Protein AF-A0A2M8EID4-F1 (afdb_monomer_lite)

Sequence (66 aa):
MGETDVEEGTLVLIVNVSANTVNFADTAGVSELVGDFAAGQWDSLTLIYAVYGEDSSWVEVSRSNN

Organism: NCBI:txid1975078

pLDDT: mean 90.29, std 9.23, range [53.69, 97.06]

Foldseek 3Di:
DPCPPDDFFDKDKDFAQDQAWDKDADDPLAEAEPGIDTAGHGKMWMWGWHDDPPTIYTYTDDIDDD

Secondary structure (DSSP, 8-state):
---TTPPTT-EEEEE--SSS-EEE--BTTTEE-SS-EEE-TT-EEEEEEEEETTEEEEEEEEE---

Radius of gyration: 12.24 Å; chains: 1; bounding box: 24×20×34 Å

Structure (mmCIF, N/CA/C/O backbone):
data_AF-A0A2M8EID4-F1
#
_entry.id   AF-A0A2M8EID4-F1
#
loop_
_atom_site.group_PDB
_atom_site.id
_atom_site.type_symbol
_atom_site.label_atom_id
_atom_site.label_alt_id
_atom_site.label_comp_id
_atom_site.label_asym_id
_atom_site.label_entity_id
_atom_site.label_seq_id
_atom_site.pdbx_PDB_ins_code
_atom_site.Cartn_x
_atom_site.Cartn_y
_atom_site.Cartn_z
_atom_site.occupancy
_atom_site.B_iso_or_equiv
_atom_site.auth_seq_id
_atom_site.auth_comp_id
_atom_site.auth_asym_id
_atom_site.auth_atom_id
_atom_site.pdbx_PDB_model_num
ATOM 1 N N . MET A 1 1 ? 1.727 -9.975 -1.946 1.00 57.59 1 MET A N 1
ATOM 2 C CA . MET A 1 1 ? 0.464 -9.612 -2.626 1.00 57.59 1 MET A CA 1
ATOM 3 C C . MET A 1 1 ? 0.591 -10.133 -4.047 1.00 57.59 1 MET A C 1
ATOM 5 O O . MET A 1 1 ? 1.678 -10.022 -4.584 1.00 57.59 1 MET A O 1
ATOM 9 N N . GLY A 1 2 ? -0.402 -10.830 -4.602 1.00 53.69 2 GLY A N 1
ATOM 10 C CA . GLY A 1 2 ? -0.280 -11.348 -5.971 1.00 53.69 2 GLY A CA 1
ATOM 11 C C . GLY A 1 2 ? -0.403 -10.191 -6.959 1.00 53.69 2 GLY A C 1
ATOM 12 O O . GLY A 1 2 ? -1.462 -9.583 -7.016 1.00 53.69 2 GLY A O 1
ATOM 13 N N . GLU A 1 3 ? 0.673 -9.864 -7.666 1.00 64.44 3 GLU A N 1
ATOM 14 C CA . GLU A 1 3 ? 0.782 -8.695 -8.562 1.00 64.44 3 GLU A CA 1
ATOM 15 C C . GLU A 1 3 ? 0.281 -8.968 -9.984 1.00 64.44 3 GLU A C 1
ATOM 17 O O . GLU A 1 3 ? 0.435 -8.140 -10.876 1.00 64.44 3 GLU A O 1
ATOM 22 N N . THR A 1 4 ? -0.298 -10.143 -10.229 1.00 69.12 4 THR A N 1
ATOM 23 C CA . THR A 1 4 ? -0.736 -10.514 -11.572 1.00 69.12 4 THR A CA 1
ATOM 24 C C . THR A 1 4 ? -1.832 -9.551 -12.032 1.00 69.12 4 THR A C 1
ATOM 26 O O . THR A 1 4 ? -2.855 -9.417 -11.364 1.00 69.12 4 THR A O 1
ATOM 29 N N . ASP A 1 5 ? -1.582 -8.886 -13.161 1.00 76.56 5 ASP A N 1
ATOM 30 C CA . ASP A 1 5 ? -2.472 -7.933 -13.840 1.00 76.56 5 ASP A CA 1
ATOM 31 C C . ASP A 1 5 ? -2.688 -6.572 -13.144 1.00 76.56 5 ASP A C 1
ATOM 33 O O . ASP A 1 5 ? -3.665 -5.880 -13.435 1.00 76.56 5 ASP A O 1
ATOM 37 N N . VAL A 1 6 ? -1.790 -6.143 -12.250 1.00 87.50 6 VAL A N 1
ATOM 38 C CA . VAL A 1 6 ? -1.832 -4.769 -11.715 1.00 87.50 6 VAL A CA 1
ATOM 39 C C . VAL A 1 6 ? -1.205 -3.797 -12.721 1.00 87.50 6 VAL A C 1
ATOM 41 O O . VAL A 1 6 ? -0.086 -4.000 -13.182 1.00 87.50 6 VAL A O 1
ATOM 44 N N . GLU A 1 7 ? -1.922 -2.726 -13.067 1.00 90.00 7 GLU A N 1
ATOM 45 C CA . GLU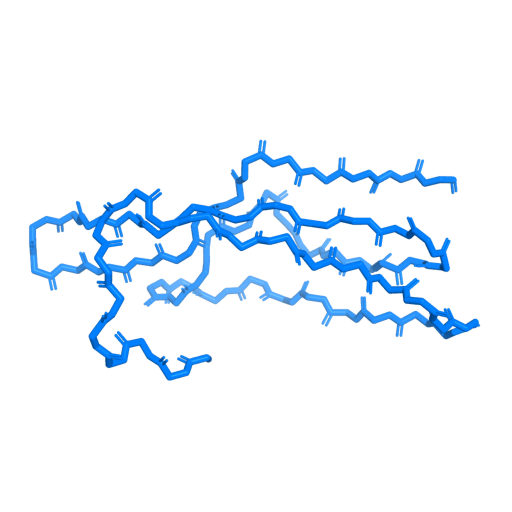 A 1 7 ? -1.422 -1.679 -13.967 1.00 90.00 7 GLU A CA 1
ATOM 46 C C . GLU A 1 7 ? -0.618 -0.615 -13.201 1.00 90.00 7 GLU A C 1
ATOM 48 O O . GLU A 1 7 ? -0.947 -0.268 -12.060 1.00 90.00 7 GLU A O 1
ATOM 53 N N . GLU A 1 8 ? 0.424 -0.067 -13.835 1.00 92.94 8 GLU A N 1
ATOM 54 C CA . GLU A 1 8 ? 1.222 1.036 -13.286 1.00 92.94 8 GLU A CA 1
ATOM 55 C C . GLU A 1 8 ? 0.331 2.221 -12.877 1.00 92.94 8 GLU A C 1
ATOM 57 O O . GLU A 1 8 ? -0.576 2.633 -13.600 1.00 92.94 8 GLU A O 1
ATOM 62 N N . GLY A 1 9 ? 0.591 2.779 -11.695 1.00 93.81 9 GLY A N 1
ATOM 63 C CA . GLY A 1 9 ? -0.177 3.882 -11.125 1.00 93.81 9 GLY A CA 1
ATOM 64 C C . GLY A 1 9 ? -1.417 3.452 -10.338 1.00 93.81 9 GLY A C 1
ATOM 65 O O . GLY A 1 9 ? -2.099 4.312 -9.775 1.00 93.81 9 GLY A O 1
ATOM 66 N N . THR A 1 10 ? -1.707 2.149 -10.247 1.00 94.81 10 THR A N 1
ATOM 67 C CA . THR A 1 10 ? -2.796 1.640 -9.401 1.00 94.81 10 THR A CA 1
ATOM 68 C C . THR A 1 10 ? -2.580 2.049 -7.948 1.00 94.81 10 THR A C 1
ATOM 70 O O . THR A 1 10 ? -1.500 1.859 -7.391 1.00 94.81 10 THR A O 1
ATOM 73 N N . LEU A 1 11 ? -3.632 2.578 -7.319 1.00 95.75 11 LEU A N 1
ATOM 74 C CA . LEU A 1 11 ? -3.629 2.948 -5.908 1.00 95.75 11 LEU A CA 1
ATOM 75 C C . LEU A 1 11 ? -4.352 1.902 -5.068 1.00 95.75 11 LEU A C 1
ATOM 77 O O . LEU A 1 11 ? -5.457 1.471 -5.402 1.00 95.75 11 LEU A O 1
ATOM 81 N N . VAL A 1 12 ? -3.761 1.568 -3.925 1.00 94.44 12 VAL A N 1
ATOM 82 C CA . VAL A 1 12 ? -4.398 0.753 -2.890 1.00 94.44 12 VAL A CA 1
ATOM 83 C C . VAL A 1 12 ? -4.429 1.541 -1.591 1.00 94.44 12 VAL A C 1
ATOM 85 O O . VAL A 1 12 ? -3.404 2.034 -1.125 1.00 94.44 12 VAL A O 1
ATOM 88 N N . LEU A 1 13 ? -5.623 1.634 -1.005 1.00 96.00 13 LEU A N 1
ATOM 89 C CA . LEU A 1 13 ? -5.844 2.163 0.335 1.00 96.00 13 LEU A CA 1
AT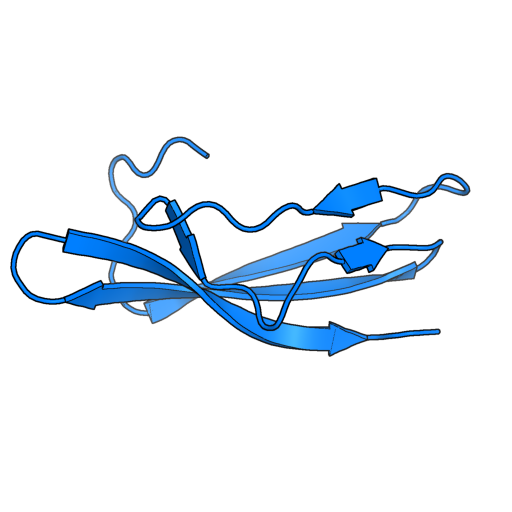OM 90 C C . LEU A 1 13 ? -6.142 1.002 1.280 1.00 96.00 13 LEU A C 1
ATOM 92 O O . LEU A 1 13 ? -7.138 0.294 1.118 1.00 96.00 13 LEU A O 1
ATOM 96 N N . ILE A 1 14 ? -5.296 0.841 2.287 1.00 95.50 14 ILE A N 1
ATOM 97 C CA . ILE A 1 14 ? -5.464 -0.141 3.353 1.00 95.50 14 ILE A CA 1
ATOM 98 C C . ILE A 1 14 ? -5.874 0.610 4.613 1.00 95.50 14 ILE A C 1
ATOM 100 O O . ILE A 1 14 ? -5.237 1.598 4.964 1.00 95.50 14 ILE A O 1
ATOM 104 N N . VAL A 1 15 ? -6.923 0.143 5.294 1.00 96.50 15 VAL A N 1
ATOM 105 C CA . VAL A 1 15 ? -7.385 0.707 6.570 1.00 96.50 15 VAL A CA 1
ATOM 106 C C . VAL A 1 15 ? -7.545 -0.416 7.583 1.00 96.50 15 VAL A C 1
ATOM 108 O O . VAL A 1 15 ? -8.263 -1.388 7.331 1.00 96.50 15 VAL A O 1
ATOM 111 N N . ASN A 1 16 ? -6.908 -0.279 8.744 1.00 96.19 16 ASN A N 1
ATOM 112 C CA . ASN A 1 16 ? -7.114 -1.213 9.839 1.00 96.19 16 ASN A CA 1
ATOM 113 C C . ASN A 1 16 ? -8.407 -0.871 10.592 1.00 96.19 16 ASN A C 1
ATOM 115 O O . ASN A 1 16 ? -8.448 0.003 11.453 1.00 96.19 16 ASN A O 1
ATOM 119 N N . VAL A 1 17 ? -9.483 -1.584 10.276 1.00 96.06 17 VAL A N 1
ATOM 120 C CA . VAL A 1 17 ? -10.801 -1.394 10.909 1.00 96.06 17 VAL A CA 1
ATOM 121 C C . VAL A 1 17 ? -10.965 -2.161 12.231 1.00 96.06 17 VAL A C 1
ATOM 123 O O . VAL A 1 17 ? -12.036 -2.142 12.836 1.00 96.06 17 VAL A O 1
ATOM 126 N N . SER A 1 18 ? -9.925 -2.867 12.681 1.00 94.94 18 SER A N 1
ATOM 127 C CA . SER A 1 18 ? -9.932 -3.725 13.867 1.00 94.94 18 SER A CA 1
ATOM 128 C C . SER A 1 18 ? -9.155 -3.093 15.028 1.00 94.94 18 SER A C 1
ATOM 130 O O . SER A 1 18 ? -8.292 -2.246 14.836 1.00 94.94 18 SER A O 1
ATOM 132 N N . ALA A 1 19 ? -9.448 -3.519 16.261 1.00 94.38 19 ALA A N 1
ATOM 13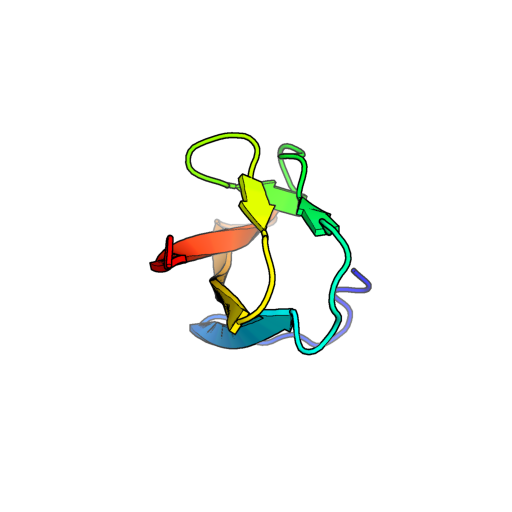3 C CA . ALA A 1 19 ? -8.786 -3.040 17.480 1.00 94.38 19 ALA A CA 1
ATOM 134 C C . ALA A 1 19 ? -7.410 -3.695 17.753 1.00 94.38 19 ALA A C 1
ATOM 136 O O . ALA A 1 19 ? -6.906 -3.637 18.872 1.00 94.38 19 ALA A O 1
ATOM 137 N N . ASN A 1 20 ? -6.819 -4.366 16.763 1.00 94.94 20 ASN A N 1
ATOM 138 C CA .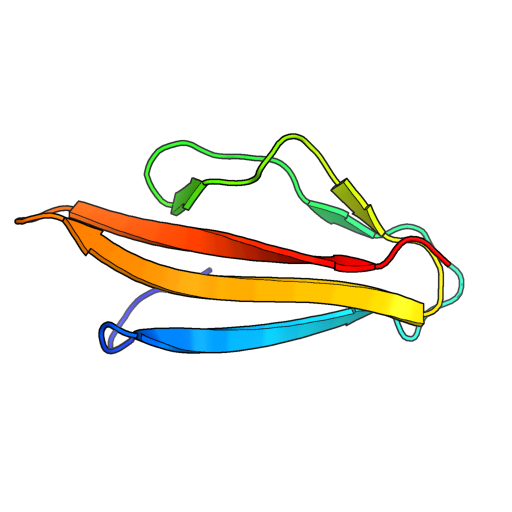 ASN A 1 20 ? -5.482 -4.960 16.838 1.00 94.94 20 ASN A CA 1
ATOM 139 C C . ASN A 1 20 ? -4.455 -4.088 16.103 1.00 94.94 20 ASN A C 1
ATOM 141 O O . ASN A 1 20 ? -4.814 -3.139 15.416 1.00 94.94 20 ASN A O 1
ATOM 145 N N . THR A 1 21 ? -3.176 -4.438 16.226 1.00 95.12 21 THR A N 1
ATOM 146 C CA . THR A 1 21 ? -2.101 -3.852 15.419 1.00 95.12 21 THR A CA 1
ATOM 147 C C . THR A 1 21 ? -1.827 -4.742 14.212 1.00 95.12 21 THR A C 1
ATOM 149 O O . THR A 1 21 ? -1.626 -5.949 14.371 1.00 95.12 21 THR A O 1
ATOM 152 N N . VAL A 1 22 ? -1.807 -4.155 13.015 1.00 95.00 22 VAL A N 1
ATOM 153 C CA . VAL A 1 22 ? -1.407 -4.829 11.772 1.00 95.00 22 VAL A CA 1
ATOM 154 C C . VAL A 1 22 ? -0.017 -4.339 11.382 1.00 95.00 22 VAL A C 1
ATOM 156 O O . VAL A 1 22 ? 0.189 -3.144 11.203 1.00 95.00 22 VAL A O 1
ATOM 159 N N . ASN A 1 23 ? 0.937 -5.262 11.262 1.00 95.25 23 ASN A N 1
ATOM 160 C CA . ASN A 1 23 ? 2.315 -4.930 10.909 1.00 95.25 23 ASN A CA 1
ATOM 161 C C . ASN A 1 23 ? 2.534 -5.094 9.404 1.00 95.25 23 ASN A C 1
ATOM 163 O O . ASN A 1 23 ? 2.280 -6.167 8.853 1.00 95.25 23 ASN A O 1
ATOM 167 N N . PHE A 1 24 ? 3.047 -4.045 8.773 1.00 93.94 24 PHE A N 1
ATOM 168 C CA . PHE A 1 24 ? 3.536 -4.037 7.402 1.00 93.94 24 PHE A CA 1
ATOM 169 C C . PHE A 1 24 ? 5.056 -3.951 7.451 1.00 93.94 24 PHE A C 1
ATOM 171 O O . PHE A 1 24 ? 5.607 -2.999 8.005 1.00 93.94 24 PHE A O 1
ATOM 178 N N . ALA A 1 25 ? 5.707 -4.977 6.914 1.00 92.94 25 ALA A N 1
ATOM 179 C CA . ALA A 1 25 ? 7.153 -5.038 6.798 1.00 92.94 25 ALA A CA 1
ATOM 180 C C . ALA A 1 25 ? 7.561 -4.688 5.371 1.00 92.94 25 ALA A C 1
ATOM 182 O O . ALA A 1 25 ? 6.875 -5.066 4.418 1.00 92.94 25 ALA A O 1
ATOM 183 N N . ASP A 1 26 ? 8.682 -3.993 5.252 1.00 91.00 26 ASP A N 1
ATOM 184 C CA . ASP A 1 26 ? 9.285 -3.698 3.961 1.00 91.00 26 ASP A CA 1
ATOM 185 C C . ASP A 1 26 ? 9.924 -4.955 3.350 1.00 91.00 26 ASP A C 1
ATOM 187 O O . ASP A 1 26 ? 10.469 -5.811 4.055 1.00 91.00 26 ASP A O 1
ATOM 191 N N . THR A 1 27 ? 9.836 -5.117 2.032 1.00 90.12 27 THR A N 1
ATOM 192 C CA . THR A 1 27 ? 1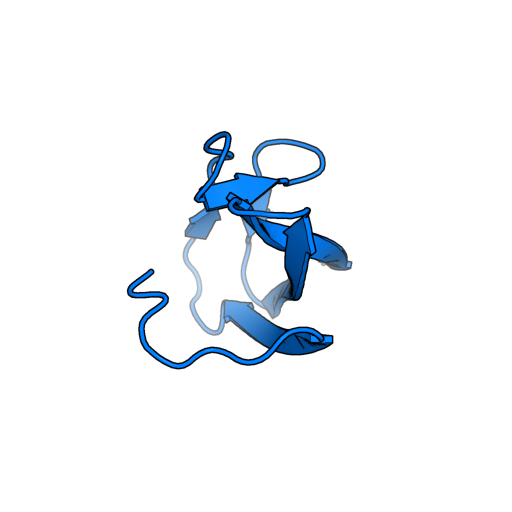0.473 -6.232 1.320 1.00 90.12 27 THR A CA 1
ATOM 193 C C . THR A 1 27 ? 10.865 -5.752 -0.063 1.00 90.12 27 THR A C 1
ATOM 195 O O . THR A 1 27 ? 10.011 -5.638 -0.941 1.00 90.12 27 THR A O 1
ATOM 198 N N . ALA A 1 28 ? 12.167 -5.524 -0.241 1.00 85.88 28 ALA A N 1
ATOM 199 C CA . ALA A 1 28 ? 12.745 -5.042 -1.489 1.00 85.88 28 ALA A CA 1
ATOM 200 C C . ALA A 1 28 ? 12.238 -5.841 -2.701 1.00 85.88 28 ALA A C 1
ATOM 202 O O . ALA A 1 28 ? 12.284 -7.077 -2.703 1.00 85.88 28 ALA A O 1
ATOM 203 N N . GLY A 1 29 ? 11.764 -5.123 -3.720 1.00 84.44 29 GLY A N 1
ATOM 204 C CA . GLY A 1 29 ? 11.201 -5.716 -4.936 1.00 84.44 29 GLY A CA 1
ATOM 205 C C . GLY A 1 29 ? 9.776 -6.264 -4.791 1.00 84.44 29 GLY A C 1
ATOM 206 O O . GLY A 1 29 ? 9.298 -6.937 -5.695 1.00 84.44 29 GLY A O 1
ATOM 207 N N . VAL A 1 30 ? 9.099 -6.005 -3.667 1.00 87.75 30 VAL A N 1
ATOM 208 C CA . VAL A 1 30 ? 7.663 -6.289 -3.472 1.00 87.75 30 VAL A CA 1
ATOM 209 C C . VAL A 1 30 ? 6.954 -5.032 -2.983 1.00 87.75 30 VAL A C 1
ATOM 211 O O . VAL A 1 30 ? 5.977 -4.574 -3.572 1.00 87.75 30 VAL A O 1
ATOM 214 N N . SER A 1 31 ? 7.458 -4.445 -1.903 1.00 90.56 31 SER A N 1
ATOM 215 C CA . SER A 1 31 ? 6.989 -3.171 -1.377 1.00 90.56 31 SER A CA 1
ATOM 216 C C . SER A 1 31 ? 8.181 -2.332 -0.965 1.00 90.56 31 SER A C 1
ATOM 218 O O . SER A 1 31 ? 9.116 -2.885 -0.403 1.00 90.56 31 SER A O 1
ATOM 220 N N . GLU A 1 32 ? 8.103 -1.032 -1.216 1.00 92.12 32 GLU A N 1
ATOM 221 C CA . GLU A 1 32 ? 9.107 -0.036 -0.851 1.00 92.12 32 GLU A CA 1
ATOM 222 C C . GLU A 1 32 ? 8.446 0.950 0.126 1.00 92.12 32 GLU A C 1
ATOM 224 O O . GLU A 1 32 ? 7.822 1.945 -0.266 1.00 92.12 32 GLU A O 1
ATOM 229 N N . LEU A 1 33 ? 8.500 0.614 1.413 1.00 93.44 33 LEU A N 1
ATOM 230 C CA . LEU A 1 33 ? 7.928 1.407 2.501 1.00 93.44 33 LEU A CA 1
ATOM 231 C C . LEU A 1 33 ? 8.972 2.376 3.067 1.00 93.44 33 LEU A C 1
ATOM 233 O O . LEU A 1 33 ? 10.173 2.118 3.041 1.00 93.44 33 LEU A O 1
ATOM 237 N N . VAL A 1 34 ? 8.534 3.466 3.705 1.00 90.12 34 VAL A N 1
ATOM 238 C CA . VAL A 1 34 ? 9.433 4.422 4.397 1.00 90.12 34 VAL A CA 1
ATOM 239 C C . VAL A 1 34 ? 9.908 3.847 5.757 1.00 90.12 34 VAL A C 1
ATOM 241 O O . VAL A 1 34 ? 10.225 4.570 6.701 1.00 90.12 34 VAL A O 1
ATOM 244 N N . GLY A 1 35 ? 9.923 2.520 5.887 1.00 89.81 35 GLY A N 1
ATOM 245 C CA . GLY A 1 35 ? 10.195 1.744 7.095 1.00 89.81 35 GLY A CA 1
ATOM 246 C C . GLY A 1 35 ? 8.960 1.014 7.620 1.00 89.81 35 GLY A C 1
ATOM 247 O O . GLY A 1 35 ? 7.826 1.409 7.330 1.00 89.81 35 GLY A O 1
ATOM 248 N N . ASP A 1 36 ? 9.204 -0.022 8.428 1.00 92.25 36 ASP A N 1
ATOM 249 C CA . ASP A 1 36 ? 8.167 -0.864 9.029 1.00 92.25 36 ASP A CA 1
ATOM 250 C C . ASP A 1 36 ? 7.042 -0.032 9.651 1.00 92.25 36 ASP A C 1
ATOM 252 O O . ASP A 1 36 ? 7.272 0.956 10.359 1.00 92.25 36 ASP A O 1
ATOM 256 N N . PHE A 1 37 ? 5.806 -0.451 9.392 1.00 94.69 37 PHE A N 1
ATOM 257 C CA . PHE A 1 37 ? 4.618 0.256 9.837 1.00 94.69 37 PHE A CA 1
ATOM 258 C C . PHE A 1 37 ? 3.727 -0.642 10.690 1.00 94.69 37 PHE A C 1
ATOM 260 O O . PHE A 1 37 ? 3.208 -1.657 10.230 1.00 94.69 37 PHE A O 1
ATOM 267 N N . ALA A 1 38 ? 3.527 -0.239 11.942 1.00 95.12 38 ALA A N 1
ATOM 268 C CA . ALA A 1 38 ? 2.605 -0.876 12.870 1.00 95.12 38 ALA A CA 1
ATOM 269 C C . ALA A 1 38 ? 1.291 -0.080 12.908 1.00 95.12 38 ALA A C 1
ATOM 271 O O . ALA A 1 38 ? 1.152 0.850 13.697 1.00 95.12 38 ALA A O 1
ATOM 272 N N . ALA A 1 39 ? 0.340 -0.438 12.044 1.00 95.50 39 ALA A N 1
ATOM 273 C CA . ALA A 1 39 ? -0.947 0.241 11.924 1.00 95.50 39 ALA A CA 1
ATOM 274 C C . ALA A 1 39 ? -1.862 -0.104 13.108 1.00 95.50 39 ALA A C 1
ATOM 276 O O . ALA A 1 39 ? -2.283 -1.257 13.267 1.00 95.50 39 ALA A O 1
ATOM 277 N N . GLY A 1 40 ? -2.191 0.890 13.928 1.00 95.75 40 GLY A N 1
ATOM 278 C CA . GLY A 1 40 ? -3.212 0.826 14.965 1.00 95.75 40 GLY A CA 1
ATOM 279 C C . GLY A 1 40 ? -4.633 0.881 14.402 1.00 95.75 40 GLY A C 1
ATOM 280 O O . GLY A 1 40 ? -4.861 0.789 13.195 1.00 95.75 40 GLY A O 1
ATOM 281 N N . GLN A 1 41 ? -5.622 0.998 15.288 1.00 96.38 41 GLN A N 1
ATOM 282 C CA . GLN A 1 41 ? -7.019 1.081 14.872 1.00 96.38 41 GLN A CA 1
ATOM 283 C C . GLN A 1 41 ? -7.275 2.396 14.122 1.00 96.38 41 GLN A C 1
ATOM 285 O O . GLN A 1 41 ? -6.977 3.477 14.626 1.00 96.38 41 GLN A O 1
ATOM 290 N N . TRP A 1 42 ? -7.896 2.284 12.949 1.00 95.56 42 TRP A N 1
ATOM 291 C CA . TRP A 1 42 ? -8.179 3.369 12.004 1.00 95.56 42 TRP A CA 1
ATOM 292 C C . TRP A 1 42 ? -6.957 3.978 11.323 1.00 95.56 42 TRP A C 1
ATOM 294 O O . TRP A 1 42 ? -7.107 4.944 10.574 1.00 95.56 42 TRP A O 1
ATOM 304 N N . ASP A 1 43 ? -5.779 3.381 11.502 1.00 96.50 43 ASP A N 1
ATOM 305 C CA . ASP A 1 43 ? -4.631 3.750 10.695 1.00 96.50 43 ASP A CA 1
ATOM 306 C C . ASP A 1 43 ? -4.791 3.293 9.246 1.00 96.50 43 ASP A C 1
ATOM 308 O O . ASP A 1 43 ? -5.430 2.280 8.937 1.00 96.50 43 ASP A O 1
ATOM 312 N N . SER A 1 44 ? -4.188 4.073 8.356 1.00 96.00 44 SER A N 1
ATOM 313 C CA . SER A 1 44 ? -4.264 3.920 6.916 1.00 96.00 44 SER A CA 1
ATOM 314 C C . SER A 1 44 ? -2.881 3.927 6.280 1.00 96.00 44 SER A C 1
ATOM 316 O O . SER A 1 44 ? -1.973 4.623 6.736 1.00 96.00 44 SER A O 1
ATOM 318 N N . LEU A 1 45 ? -2.746 3.151 5.208 1.00 96.81 45 LEU A N 1
ATOM 319 C CA . LEU A 1 45 ? -1.566 3.082 4.356 1.00 96.81 45 LEU A CA 1
ATOM 320 C C . LEU A 1 45 ? -2.024 3.154 2.899 1.00 96.81 45 LEU A C 1
ATOM 322 O O . LEU A 1 45 ? -2.864 2.362 2.467 1.00 96.81 45 LEU A O 1
ATOM 326 N N . THR A 1 46 ? -1.466 4.102 2.156 1.00 97.06 46 THR A N 1
ATOM 327 C CA . THR A 1 46 ? -1.703 4.280 0.723 1.00 97.06 46 THR A CA 1
ATOM 328 C C . THR A 1 46 ? -0.451 3.879 -0.035 1.00 97.06 46 THR A C 1
ATOM 330 O O . THR A 1 46 ? 0.622 4.440 0.203 1.00 97.06 46 THR A O 1
ATOM 333 N N . LEU A 1 47 ? -0.609 2.950 -0.973 1.00 96.19 47 LEU A N 1
ATOM 334 C CA . LEU A 1 47 ? 0.456 2.462 -1.842 1.00 96.19 47 LEU A CA 1
ATOM 335 C C . LEU A 1 47 ? 0.119 2.759 -3.305 1.00 96.19 47 LEU A C 1
ATOM 337 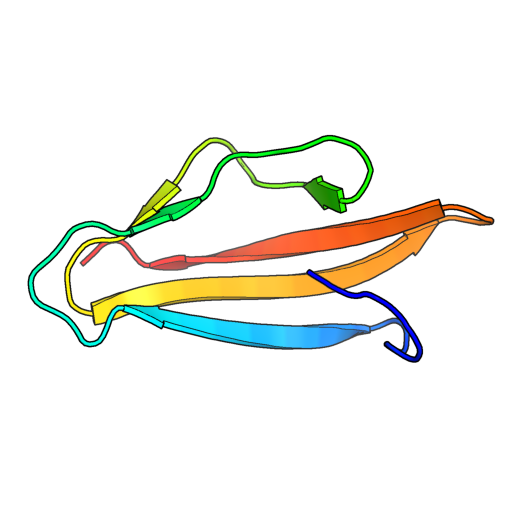O O . LEU A 1 47 ? -1.054 2.736 -3.688 1.00 96.19 47 LEU A O 1
ATOM 341 N N . ILE A 1 48 ? 1.147 3.001 -4.113 1.00 95.88 48 ILE A N 1
ATOM 342 C CA . ILE A 1 48 ? 1.063 3.085 -5.572 1.00 95.88 48 ILE A CA 1
ATOM 343 C C . ILE A 1 48 ? 1.869 1.947 -6.191 1.00 95.88 48 ILE A C 1
ATOM 345 O O . ILE A 1 48 ? 2.993 1.687 -5.770 1.00 95.88 48 ILE A O 1
ATOM 349 N N . TYR A 1 49 ? 1.305 1.263 -7.179 1.00 94.75 49 TYR A N 1
ATOM 350 C CA . TYR A 1 49 ? 2.052 0.282 -7.956 1.00 94.75 49 TYR A CA 1
ATOM 351 C C . TYR A 1 49 ? 2.928 1.005 -8.980 1.00 94.75 49 TYR A C 1
ATOM 353 O O . TYR A 1 49 ? 2.412 1.732 -9.831 1.00 94.75 49 TYR A O 1
ATOM 361 N N . ALA A 1 50 ? 4.243 0.837 -8.882 1.00 92.75 50 ALA A N 1
ATOM 362 C CA . ALA A 1 50 ? 5.217 1.468 -9.762 1.00 92.75 50 ALA A CA 1
ATOM 363 C C . ALA A 1 50 ? 5.996 0.405 -10.540 1.00 92.75 50 ALA A C 1
ATOM 365 O O . ALA A 1 50 ? 6.348 -0.642 -9.995 1.00 92.75 50 ALA A O 1
ATOM 366 N N . VAL A 1 51 ? 6.272 0.694 -11.813 1.00 90.31 51 VAL A N 1
ATOM 367 C CA . VAL A 1 51 ? 7.049 -0.170 -12.704 1.00 90.31 51 VAL A CA 1
ATOM 368 C C . VAL A 1 51 ? 8.353 0.542 -13.060 1.00 90.31 51 VAL A C 1
ATOM 370 O O . VAL A 1 51 ? 8.357 1.672 -13.544 1.00 90.31 51 VAL A O 1
ATOM 373 N N . TYR A 1 52 ? 9.479 -0.123 -12.824 1.00 85.62 52 TYR A N 1
ATOM 374 C CA . TYR A 1 52 ? 10.828 0.368 -13.089 1.00 85.62 52 TYR A CA 1
ATOM 375 C C . TYR A 1 52 ? 11.532 -0.573 -14.073 1.00 85.62 52 TYR A C 1
ATOM 377 O O . TYR A 1 52 ? 12.322 -1.435 -13.698 1.00 85.62 52 TYR A O 1
ATOM 385 N N . GLY A 1 53 ? 11.260 -0.405 -15.367 1.00 84.88 53 GLY A N 1
ATOM 386 C CA . GLY A 1 53 ? 11.814 -1.294 -16.390 1.00 84.88 53 GLY A CA 1
ATOM 387 C C . GLY A 1 53 ? 11.146 -2.670 -16.354 1.00 84.88 53 GLY A C 1
ATOM 388 O O . GLY A 1 53 ? 9.977 -2.772 -16.711 1.00 84.88 53 GLY A O 1
ATOM 389 N N . GLU A 1 54 ? 11.893 -3.709 -15.971 1.00 84.75 54 GLU A N 1
ATOM 390 C CA . GLU A 1 54 ? 11.376 -5.083 -15.812 1.00 84.75 54 GLU A CA 1
ATOM 391 C C . GLU A 1 54 ? 10.911 -5.384 -14.376 1.00 84.75 54 GLU A C 1
ATOM 393 O O . GLU A 1 54 ? 10.256 -6.401 -14.151 1.00 84.75 54 GLU A O 1
ATOM 398 N N . ASP A 1 55 ? 11.223 -4.500 -13.424 1.00 87.19 55 ASP A N 1
ATOM 399 C CA . ASP A 1 55 ? 10.860 -4.645 -12.017 1.00 87.19 55 ASP A CA 1
ATOM 400 C C . ASP A 1 55 ? 9.582 -3.863 -11.694 1.00 87.19 55 ASP A C 1
ATOM 402 O O . ASP A 1 55 ? 9.278 -2.837 -12.308 1.00 87.19 55 ASP A O 1
ATOM 406 N N . SER A 1 56 ? 8.844 -4.312 -10.684 1.00 90.12 56 SER A N 1
ATOM 407 C CA . SER A 1 56 ? 7.666 -3.616 -10.172 1.00 90.12 56 SER A CA 1
ATOM 408 C C . SER A 1 56 ? 7.571 -3.735 -8.662 1.00 90.12 56 SER A C 1
ATOM 410 O O . SER A 1 56 ? 7.979 -4.751 -8.105 1.00 90.12 56 SER A O 1
ATOM 412 N N . SER A 1 57 ? 7.011 -2.727 -8.001 1.00 92.56 57 SER A N 1
ATOM 413 C CA . SER A 1 57 ? 6.796 -2.768 -6.556 1.00 92.56 57 SER A CA 1
ATOM 414 C C . SER A 1 57 ? 5.662 -1.850 -6.104 1.00 92.56 57 SER A C 1
ATOM 416 O O . SER A 1 57 ? 5.260 -0.908 -6.793 1.00 92.56 57 SER A O 1
ATOM 418 N N . TRP A 1 58 ? 5.136 -2.123 -4.911 1.00 93.94 58 TRP A N 1
ATOM 419 C CA . TRP A 1 58 ? 4.222 -1.229 -4.207 1.00 93.94 58 TRP A CA 1
ATOM 420 C C . TRP A 1 58 ? 4.996 -0.183 -3.411 1.00 93.94 58 TRP A C 1
ATOM 422 O O . TRP A 1 58 ? 5.610 -0.496 -2.396 1.00 93.94 58 TRP A O 1
ATOM 432 N N . VAL A 1 59 ? 4.925 1.073 -3.827 1.00 94.81 59 VAL A N 1
ATOM 433 C CA . VAL A 1 59 ? 5.645 2.178 -3.188 1.00 94.81 59 VAL A CA 1
ATOM 434 C C . VAL A 1 59 ? 4.718 2.929 -2.237 1.00 94.81 59 VAL A C 1
ATOM 436 O O . VAL A 1 59 ? 3.578 3.248 -2.585 1.00 94.81 59 VAL A O 1
ATOM 439 N N . GLU A 1 60 ? 5.192 3.231 -1.028 1.00 95.94 60 GLU A N 1
ATOM 440 C CA . GLU A 1 60 ? 4.436 4.042 -0.070 1.00 95.94 60 GLU A CA 1
ATOM 441 C C . GLU A 1 60 ? 4.245 5.482 -0.570 1.00 95.94 60 GLU A C 1
ATOM 443 O O . GLU A 1 60 ? 5.201 6.179 -0.905 1.00 95.94 60 GLU A O 1
ATOM 448 N N . VAL A 1 61 ? 2.993 5.951 -0.569 1.00 96.06 61 VAL A N 1
ATOM 449 C CA . VAL A 1 61 ? 2.636 7.345 -0.890 1.00 96.06 61 VAL A CA 1
ATOM 450 C C . VAL A 1 61 ? 2.345 8.137 0.378 1.00 96.06 61 VAL A C 1
ATOM 452 O O . VAL A 1 61 ? 2.749 9.291 0.520 1.00 96.06 61 VAL A O 1
ATOM 455 N N . SER A 1 62 ? 1.598 7.532 1.298 1.00 95.50 62 SER A N 1
ATOM 456 C CA . SER A 1 62 ? 1.207 8.166 2.552 1.00 95.50 62 SER A CA 1
ATOM 457 C C . SER A 1 62 ? 0.783 7.126 3.573 1.00 95.50 62 SER A C 1
ATOM 459 O O . SER A 1 62 ? 0.181 6.116 3.211 1.00 95.50 62 SER A O 1
ATOM 461 N N . ARG A 1 63 ? 0.958 7.447 4.849 1.00 95.06 63 ARG A N 1
ATOM 462 C CA . ARG A 1 63 ? 0.353 6.725 5.968 1.00 95.06 63 ARG A CA 1
ATOM 463 C C . ARG A 1 63 ? -0.237 7.699 6.974 1.00 95.06 63 ARG A C 1
ATOM 465 O O . ARG A 1 63 ? 0.250 8.824 7.100 1.00 95.06 63 ARG A O 1
ATOM 472 N N . SER A 1 64 ? -1.275 7.272 7.681 1.00 93.25 64 SER A N 1
ATOM 473 C CA . SER A 1 64 ? -1.740 7.967 8.880 1.00 93.25 64 SER A CA 1
ATOM 474 C C . SER A 1 64 ? -1.073 7.393 10.126 1.00 93.25 64 SER A C 1
ATOM 476 O O . SER A 1 64 ? -0.506 6.304 10.107 1.00 93.25 64 SER A O 1
ATOM 478 N N . ASN A 1 65 ? -1.157 8.156 11.206 1.00 80.88 65 ASN A N 1
ATOM 479 C CA . ASN A 1 65 ? -0.796 7.729 12.547 1.00 80.88 65 ASN A CA 1
ATOM 480 C C . ASN A 1 65 ? -1.761 8.449 13.494 1.00 80.88 65 ASN A C 1
ATOM 482 O O . ASN A 1 65 ? -1.561 9.634 13.772 1.00 80.88 65 ASN A O 1
ATOM 486 N N . ASN A 1 66 ? -2.874 7.791 13.815 1.00 64.62 66 ASN A N 1
ATOM 487 C CA . ASN A 1 66 ? -3.963 8.330 14.635 1.00 64.62 66 ASN A CA 1
ATOM 488 C C . ASN A 1 66 ? -3.576 8.425 16.117 1.00 64.62 66 ASN A C 1
ATOM 490 O O . ASN A 1 66 ? -3.140 7.398 16.684 1.00 64.62 66 ASN A O 1
#